Protein AF-A0A9X9LZJ2-F1 (afdb_monomer_lite)

Foldseek 3Di:
DVVVVVVLVVCVVVVVLLVSLVVLVVVLVVCVVDNDCVPPVSLVSSLSSLCSNPVPPNHDVVSLVVVLVVLVVQCPDPPNVSSVVSSVSRDHDDDD

Radius of gyration: 13.17 Å; chains: 1; bounding box: 31×24×36 Å

InterPro domains:
  IPR029705 VPS35 endosomal protein sorting factor-like [PTHR13673] (1-95)

pLDDT: mean 87.96, std 8.9, range [40.0, 95.0]

Organism: Gulo gulo (NCBI:txid48420)

Sequence (96 aa):
MAQILEHLKTLAKDEALKRQSSLGLSFFNSILAHGDLRNNRLNQLSVNLWHLAQRHGCADTRTMVKTLEYIKKRSKQPDMGHLTELALRLPLQTRT

Structure (mmCIF, N/CA/C/O backbone):
data_AF-A0A9X9LZJ2-F1
#
_entry.id   AF-A0A9X9LZJ2-F1
#
loop_
_atom_site.group_PDB
_atom_site.id
_atom_site.type_symbol
_atom_site.label_atom_id
_atom_site.label_alt_id
_atom_site.label_comp_id
_atom_site.label_asym_id
_atom_site.label_entity_id
_atom_site.label_seq_id
_atom_site.pdbx_PDB_ins_code
_atom_site.Cartn_x
_atom_site.Cartn_y
_atom_site.Cartn_z
_atom_site.occupancy
_atom_site.B_iso_or_equiv
_atom_site.auth_seq_id
_atom_site.auth_comp_id
_atom_site.auth_asym_id
_atom_site.auth_atom_id
_atom_site.pdbx_PDB_model_num
ATOM 1 N N . MET A 1 1 ? -10.257 1.761 -13.858 1.00 56.38 1 MET A N 1
ATOM 2 C CA . MET A 1 1 ? -9.325 1.517 -12.729 1.00 56.38 1 MET A CA 1
ATOM 3 C C . MET A 1 1 ? -8.204 0.524 -13.069 1.00 56.38 1 MET A C 1
ATOM 5 O O . MET A 1 1 ? -7.120 0.697 -12.534 1.00 56.38 1 MET A O 1
ATOM 9 N N . ALA A 1 2 ? -8.401 -0.467 -13.958 1.00 63.03 2 ALA A N 1
ATOM 10 C CA . ALA A 1 2 ? -7.330 -1.388 -14.387 1.00 63.03 2 ALA A CA 1
ATOM 11 C C . ALA A 1 2 ? -6.159 -0.698 -15.126 1.00 63.03 2 ALA A C 1
ATOM 13 O O . ALA A 1 2 ? -5.013 -1.093 -14.946 1.00 63.03 2 ALA A O 1
ATOM 14 N N . GLN A 1 3 ? -6.435 0.393 -15.850 1.00 81.38 3 GLN A N 1
ATOM 15 C CA . GLN A 1 3 ? -5.445 1.105 -16.669 1.00 81.38 3 GLN A CA 1
ATOM 16 C C . GLN A 1 3 ? -4.234 1.633 -15.879 1.00 81.38 3 GLN A C 1
ATOM 18 O O . GLN A 1 3 ? -3.112 1.508 -16.349 1.00 81.38 3 GLN A O 1
ATOM 23 N N . ILE A 1 4 ? -4.413 2.157 -14.655 1.00 85.81 4 ILE A N 1
ATOM 24 C CA . ILE A 1 4 ? -3.278 2.630 -13.832 1.00 85.81 4 ILE A CA 1
ATOM 25 C C . ILE A 1 4 ? -2.322 1.478 -13.511 1.00 85.81 4 ILE A C 1
ATOM 27 O O . ILE A 1 4 ? -1.110 1.624 -13.641 1.00 85.81 4 ILE A O 1
ATOM 31 N N . LEU A 1 5 ? -2.854 0.316 -13.120 1.00 85.81 5 LEU A N 1
ATOM 32 C CA . LEU A 1 5 ? -2.022 -0.853 -12.836 1.00 85.81 5 LEU A CA 1
ATOM 33 C C . LEU A 1 5 ? -1.340 -1.371 -14.101 1.00 85.81 5 LEU A C 1
ATOM 35 O O . LEU A 1 5 ? -0.192 -1.798 -14.026 1.00 85.81 5 LEU A O 1
ATOM 39 N N . GLU A 1 6 ? -2.020 -1.340 -15.247 1.00 87.81 6 GLU A N 1
ATOM 40 C CA . GLU A 1 6 ? -1.424 -1.730 -16.526 1.00 87.81 6 GLU A CA 1
ATOM 41 C C . GLU A 1 6 ? -0.281 -0.797 -16.934 1.00 87.81 6 GLU A C 1
ATOM 43 O O . GLU A 1 6 ? 0.814 -1.287 -17.202 1.00 87.81 6 GLU A O 1
ATOM 48 N N . HIS A 1 7 ? -0.465 0.524 -16.866 1.00 88.12 7 HIS A N 1
ATOM 49 C CA . HIS A 1 7 ? 0.596 1.496 -17.155 1.00 88.12 7 HIS A CA 1
ATOM 50 C C . HIS A 1 7 ? 1.774 1.395 -16.184 1.00 88.12 7 HIS A C 1
ATOM 52 O O . HIS A 1 7 ? 2.931 1.479 -16.583 1.00 88.12 7 HIS A O 1
ATOM 58 N N . LEU A 1 8 ? 1.520 1.168 -14.894 1.00 86.50 8 LEU A N 1
ATOM 59 C CA . LEU A 1 8 ? 2.620 0.947 -13.958 1.00 86.50 8 LEU A CA 1
ATOM 60 C C . LEU A 1 8 ? 3.364 -0.354 -14.284 1.00 86.50 8 LEU A C 1
ATOM 62 O O . LEU A 1 8 ? 4.587 -0.398 -14.179 1.00 86.50 8 LEU A O 1
ATOM 66 N N . LYS A 1 9 ? 2.668 -1.412 -14.717 1.00 85.50 9 LYS A N 1
ATOM 67 C CA . LYS A 1 9 ? 3.301 -2.674 -15.133 1.00 85.50 9 LYS A CA 1
ATOM 68 C C . LYS A 1 9 ? 4.139 -2.531 -16.405 1.00 85.50 9 LYS A C 1
ATOM 70 O O . LYS A 1 9 ? 5.133 -3.246 -16.506 1.00 85.50 9 LYS A O 1
ATOM 75 N N . THR A 1 10 ? 3.798 -1.641 -17.342 1.00 86.25 10 THR A N 1
ATOM 76 C CA . THR A 1 10 ? 4.654 -1.399 -18.520 1.00 86.25 10 THR A CA 1
ATOM 77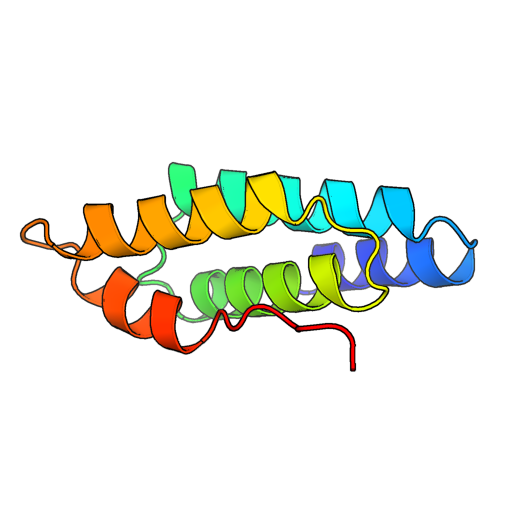 C C . THR A 1 10 ? 5.995 -0.795 -18.117 1.00 86.25 10 THR A C 1
ATOM 79 O O . THR A 1 10 ? 7.013 -1.262 -18.605 1.00 86.25 10 THR A O 1
ATOM 82 N N . LEU A 1 11 ? 6.030 0.100 -17.120 1.00 81.25 11 LEU A N 1
ATOM 83 C CA . LEU A 1 11 ? 7.288 0.670 -16.610 1.00 81.25 11 LEU A CA 1
ATOM 84 C C . LEU A 1 11 ? 8.266 -0.379 -16.055 1.00 81.25 11 LEU A C 1
ATOM 86 O O . LEU A 1 11 ? 9.469 -0.147 -16.060 1.00 81.25 11 LEU A O 1
ATOM 90 N N . ALA A 1 12 ? 7.782 -1.531 -15.575 1.00 78.44 12 ALA A N 1
ATOM 91 C CA . ALA A 1 12 ? 8.680 -2.615 -15.168 1.00 78.44 12 ALA A CA 1
ATOM 92 C C . ALA A 1 12 ? 9.330 -3.338 -16.351 1.00 78.44 12 ALA A C 1
ATOM 94 O O . ALA A 1 12 ? 10.393 -3.926 -16.175 1.00 78.44 12 ALA A O 1
ATOM 95 N N . LYS A 1 13 ? 8.705 -3.307 -17.533 1.00 80.06 13 LYS A N 1
ATOM 96 C CA . LYS A 1 13 ? 9.276 -3.880 -18.758 1.00 80.06 13 LYS A CA 1
ATOM 97 C C . LYS A 1 13 ? 10.413 -3.013 -19.299 1.00 80.06 13 LYS A C 1
ATOM 99 O O . LYS A 1 13 ? 11.369 -3.557 -19.827 1.00 80.06 13 LYS A O 1
ATOM 104 N N . ASP A 1 14 ? 10.336 -1.702 -19.079 1.00 79.06 14 ASP A N 1
ATOM 105 C CA . ASP A 1 14 ? 11.359 -0.724 -19.473 1.00 79.06 14 ASP A CA 1
ATOM 106 C C . ASP A 1 14 ? 12.464 -0.545 -18.408 1.00 79.06 14 ASP A C 1
ATOM 108 O O . ASP A 1 14 ? 13.070 0.518 -18.312 1.00 79.06 14 ASP A O 1
ATOM 112 N N . GLU A 1 15 ? 12.661 -1.535 -17.525 1.00 79.75 15 GLU A N 1
ATOM 113 C CA . GLU A 1 15 ? 13.628 -1.516 -16.407 1.00 79.75 15 GLU A CA 1
ATOM 114 C C . GLU A 1 15 ? 13.461 -0.351 -15.403 1.00 79.75 15 GLU A C 1
ATOM 116 O O . GLU A 1 15 ? 14.238 -0.194 -14.456 1.00 79.75 15 GLU A O 1
ATOM 121 N N . ALA A 1 16 ? 12.384 0.432 -15.506 1.00 86.00 16 ALA A N 1
ATOM 122 C CA . ALA A 1 16 ? 12.096 1.578 -14.647 1.00 86.00 16 ALA A CA 1
ATOM 123 C C . ALA A 1 16 ? 11.458 1.164 -13.302 1.00 86.00 16 ALA A C 1
ATOM 125 O O . ALA A 1 16 ? 10.522 1.806 -12.810 1.00 86.00 16 ALA A O 1
ATOM 126 N N . LEU A 1 17 ? 11.986 0.109 -12.668 1.00 87.69 17 LEU A N 1
ATOM 127 C CA . LEU A 1 17 ? 11.445 -0.505 -11.445 1.00 87.69 17 LEU A CA 1
ATOM 128 C C . LEU A 1 17 ? 11.362 0.485 -10.276 1.00 87.69 17 LEU A C 1
ATOM 130 O O . LEU A 1 17 ? 10.339 0.563 -9.600 1.00 87.69 17 LEU A O 1
ATOM 134 N N . LYS A 1 18 ? 12.387 1.327 -10.084 1.00 87.19 18 LYS A N 1
ATOM 135 C CA . LYS A 1 18 ? 12.368 2.389 -9.059 1.00 87.19 18 LYS A CA 1
ATOM 136 C C . LYS A 1 18 ? 11.236 3.392 -9.280 1.00 87.19 18 LYS A C 1
ATOM 138 O O . LYS A 1 18 ? 10.563 3.789 -8.328 1.00 87.19 18 LYS A O 1
ATOM 143 N N . ARG A 1 19 ? 11.003 3.784 -10.535 1.00 89.31 19 ARG A N 1
ATOM 144 C CA . ARG A 1 19 ? 9.944 4.732 -10.898 1.00 89.31 19 ARG A CA 1
ATOM 145 C C . ARG A 1 19 ? 8.566 4.103 -10.720 1.00 89.31 19 ARG A C 1
ATOM 147 O O . ARG A 1 19 ? 7.694 4.747 -10.146 1.00 89.31 19 ARG A O 1
ATOM 154 N N . GLN A 1 20 ? 8.389 2.849 -11.142 1.00 92.69 20 GLN A N 1
ATOM 155 C CA . GLN A 1 20 ? 7.168 2.086 -10.880 1.00 92.69 20 GLN A CA 1
ATOM 156 C C . GLN A 1 20 ? 6.873 2.038 -9.378 1.00 92.69 20 GLN A C 1
ATOM 158 O O . GLN A 1 20 ? 5.756 2.359 -8.972 1.00 92.69 20 GLN A O 1
ATOM 163 N N . SER A 1 21 ? 7.865 1.679 -8.559 1.00 91.12 21 SER A N 1
ATOM 164 C CA . SER A 1 21 ? 7.701 1.587 -7.110 1.00 91.12 21 SER A CA 1
ATOM 165 C C . SER A 1 21 ? 7.311 2.922 -6.480 1.00 91.12 21 SER A C 1
ATOM 167 O O . SER A 1 21 ? 6.361 2.984 -5.699 1.00 91.12 21 SER A O 1
ATOM 169 N N . SER A 1 22 ? 8.001 4.000 -6.859 1.00 90.75 22 SER A N 1
ATOM 170 C CA . SER A 1 22 ? 7.726 5.353 -6.368 1.00 90.75 22 SER A CA 1
ATOM 171 C C . SER A 1 22 ? 6.326 5.842 -6.757 1.00 90.75 22 SER A C 1
ATOM 173 O O . SER A 1 22 ? 5.594 6.355 -5.907 1.00 90.75 22 SER A O 1
ATOM 175 N N . LEU A 1 23 ? 5.912 5.627 -8.010 1.00 92.94 23 LEU A N 1
ATOM 176 C CA . LEU A 1 23 ? 4.580 6.006 -8.482 1.00 92.94 23 LEU A CA 1
ATOM 177 C C . LEU A 1 23 ? 3.489 5.152 -7.833 1.00 92.94 23 LEU A C 1
ATOM 179 O O . LEU A 1 23 ? 2.486 5.699 -7.384 1.00 92.94 23 LEU A O 1
ATOM 183 N N . GLY A 1 24 ? 3.693 3.836 -7.725 1.00 93.31 24 GLY A N 1
ATOM 184 C CA . GLY A 1 24 ? 2.763 2.929 -7.051 1.00 93.31 24 GLY A CA 1
ATOM 185 C C . GLY A 1 24 ? 2.498 3.352 -5.607 1.00 93.31 24 GLY A C 1
ATOM 186 O O . GLY A 1 24 ? 1.342 3.452 -5.195 1.00 93.31 24 GLY A O 1
ATOM 187 N N . LEU A 1 25 ? 3.557 3.696 -4.868 1.00 93.25 25 LEU A N 1
ATOM 188 C CA . LEU A 1 25 ? 3.442 4.187 -3.494 1.00 93.25 25 LEU A CA 1
ATOM 189 C C . LEU A 1 25 ? 2.805 5.584 -3.418 1.00 93.25 25 LEU A C 1
ATOM 191 O O . LEU A 1 25 ? 1.988 5.838 -2.535 1.00 93.25 25 LEU A O 1
ATOM 195 N N . SER A 1 26 ? 3.128 6.478 -4.354 1.00 92.81 26 SER A N 1
ATOM 196 C CA . SER A 1 26 ? 2.518 7.813 -4.425 1.00 92.81 26 SER A CA 1
ATOM 197 C C . SER A 1 26 ? 1.011 7.731 -4.669 1.00 92.81 26 SER A C 1
ATOM 199 O O . SER A 1 26 ? 0.240 8.328 -3.922 1.00 92.81 26 SER A O 1
ATOM 201 N N . PHE A 1 27 ? 0.572 6.921 -5.640 1.00 94.19 27 PHE A N 1
ATOM 202 C CA . PHE A 1 27 ? -0.851 6.694 -5.900 1.00 94.19 27 PHE A CA 1
ATOM 203 C C . PHE A 1 27 ? -1.557 6.052 -4.709 1.00 94.19 27 PHE A C 1
ATOM 205 O O . PHE A 1 27 ? -2.655 6.477 -4.353 1.00 94.19 27 PHE A O 1
ATOM 212 N N . PHE A 1 28 ? -0.923 5.068 -4.067 1.00 95.00 28 PHE A N 1
ATOM 213 C CA . PHE A 1 28 ? -1.447 4.480 -2.839 1.00 95.00 28 PHE A CA 1
ATOM 214 C C . PHE A 1 28 ? -1.691 5.550 -1.766 1.00 95.00 28 PHE A C 1
ATOM 216 O O . PHE A 1 28 ? -2.788 5.626 -1.215 1.00 95.00 28 PHE A O 1
ATOM 223 N N . ASN A 1 29 ? -0.702 6.410 -1.505 1.00 94.31 29 ASN A N 1
ATOM 224 C CA . ASN A 1 29 ? -0.812 7.470 -0.503 1.00 94.31 29 ASN A CA 1
ATOM 225 C C . ASN A 1 29 ? -1.910 8.486 -0.859 1.00 94.31 29 ASN A C 1
ATOM 227 O O . ASN A 1 29 ? -2.658 8.900 0.024 1.00 94.31 29 ASN A O 1
ATOM 231 N N . SER A 1 30 ? -2.065 8.846 -2.137 1.00 94.31 30 SER A N 1
ATOM 232 C CA . SER A 1 30 ? -3.157 9.722 -2.584 1.00 94.31 30 SER A CA 1
ATOM 233 C C . SER A 1 30 ? -4.536 9.095 -2.360 1.00 94.31 30 SER A C 1
ATOM 235 O O . SER A 1 30 ? -5.444 9.775 -1.879 1.00 94.31 30 SER A O 1
ATOM 237 N N . ILE A 1 31 ? -4.699 7.798 -2.651 1.00 93.75 31 ILE A N 1
ATOM 238 C CA . ILE A 1 31 ? -5.955 7.081 -2.384 1.00 93.75 31 ILE A CA 1
ATOM 239 C C . ILE A 1 31 ? -6.199 6.965 -0.876 1.00 93.75 31 ILE A C 1
ATOM 241 O O . ILE A 1 31 ? -7.325 7.139 -0.428 1.00 93.75 31 ILE A O 1
ATOM 245 N N . LEU A 1 32 ? -5.166 6.720 -0.073 1.00 93.19 32 LEU A N 1
ATOM 246 C CA . LEU A 1 32 ? -5.294 6.662 1.383 1.00 93.19 32 LEU A CA 1
ATOM 247 C C . LEU A 1 32 ? -5.688 8.016 2.000 1.00 93.19 32 LEU A C 1
ATOM 249 O O . LEU A 1 32 ? -6.399 8.063 3.008 1.00 93.19 32 LEU A O 1
ATOM 253 N N . ALA A 1 33 ? -5.209 9.118 1.425 1.00 91.62 33 ALA A N 1
ATOM 254 C CA . ALA A 1 33 ? -5.501 10.462 1.907 1.00 91.62 33 ALA A CA 1
ATOM 255 C C . ALA A 1 33 ? -6.912 10.934 1.523 1.00 91.62 33 ALA A C 1
ATOM 257 O O . ALA A 1 33 ? -7.591 11.534 2.359 1.00 91.62 33 ALA A O 1
ATOM 258 N N . HIS A 1 34 ? -7.350 10.656 0.290 1.00 91.19 34 HIS A N 1
ATOM 259 C CA . HIS A 1 34 ? -8.541 11.284 -0.299 1.00 91.19 34 HIS A CA 1
ATOM 260 C C . HIS A 1 34 ? -9.603 10.305 -0.815 1.00 91.19 34 HIS A C 1
ATOM 262 O O . HIS A 1 34 ? -10.720 10.717 -1.119 1.00 91.19 34 HIS A O 1
ATOM 268 N N . GLY A 1 35 ? -9.268 9.027 -0.965 1.00 89.75 35 GLY A N 1
ATOM 269 C CA . GLY A 1 35 ? -10.155 8.015 -1.523 1.00 89.75 35 GLY A CA 1
ATOM 270 C C . GLY A 1 35 ? -11.097 7.404 -0.488 1.00 89.75 35 GLY A C 1
ATOM 271 O O . GLY A 1 35 ? -10.731 7.199 0.668 1.00 89.75 35 GLY A O 1
ATOM 272 N N . ASP A 1 36 ? -12.304 7.039 -0.924 1.00 90.06 36 ASP A N 1
ATOM 273 C CA . ASP A 1 36 ? -13.226 6.253 -0.102 1.00 90.06 36 ASP A CA 1
ATOM 274 C C . ASP A 1 36 ? -12.868 4.762 -0.154 1.00 90.06 36 ASP A C 1
ATOM 276 O O . ASP A 1 36 ? -13.264 4.018 -1.057 1.00 90.06 36 ASP A O 1
ATOM 280 N N . LEU A 1 37 ? -12.092 4.318 0.833 1.00 91.81 37 LEU A N 1
ATOM 281 C CA . LEU A 1 37 ? -11.618 2.937 0.950 1.00 91.81 37 LEU A CA 1
ATOM 282 C C . LEU A 1 37 ? -12.712 1.938 1.359 1.00 91.81 37 LEU A C 1
ATOM 284 O O . LEU A 1 37 ? -12.434 0.736 1.390 1.00 91.81 37 LEU A O 1
ATOM 288 N N . ARG A 1 38 ? -13.943 2.403 1.619 1.00 89.56 38 ARG A N 1
ATOM 289 C CA . ARG A 1 38 ? -15.136 1.544 1.727 1.00 89.56 38 ARG A CA 1
ATOM 290 C C . ARG A 1 38 ? -15.589 1.027 0.363 1.00 89.56 38 ARG A C 1
ATOM 292 O O . ARG A 1 38 ? -16.261 0.004 0.273 1.00 89.56 38 ARG A O 1
ATOM 299 N N . ASN A 1 39 ? -15.186 1.692 -0.720 1.00 91.94 39 ASN A N 1
ATOM 300 C CA . ASN A 1 39 ? -15.410 1.185 -2.061 1.00 91.94 39 ASN A CA 1
ATOM 301 C C . ASN A 1 39 ? -14.489 -0.014 -2.336 1.00 91.94 39 ASN A C 1
ATOM 303 O O . ASN A 1 39 ? -13.276 0.143 -2.476 1.00 91.94 39 ASN A O 1
ATOM 307 N N . ASN A 1 40 ? -15.073 -1.201 -2.506 1.00 90.19 40 ASN A N 1
ATOM 308 C CA . ASN A 1 40 ? -14.333 -2.445 -2.749 1.00 90.19 40 ASN A CA 1
ATOM 309 C C . ASN A 1 40 ? -13.342 -2.363 -3.921 1.00 90.19 40 ASN A C 1
ATOM 311 O O . ASN A 1 40 ? -12.247 -2.921 -3.847 1.00 90.19 40 ASN A O 1
ATOM 315 N N . ARG A 1 41 ? -13.684 -1.644 -5.000 1.00 91.00 41 ARG A N 1
ATOM 316 C CA . ARG A 1 41 ? -12.794 -1.503 -6.165 1.00 91.00 41 ARG A CA 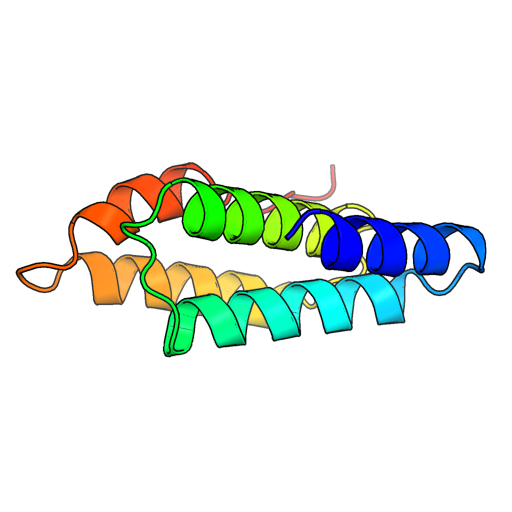1
ATOM 317 C C . ARG A 1 41 ? -11.589 -0.626 -5.839 1.00 91.00 41 ARG A C 1
ATOM 319 O O . ARG A 1 41 ? -10.477 -0.951 -6.251 1.00 91.00 41 ARG A O 1
ATOM 326 N N . LEU A 1 42 ? -11.805 0.469 -5.111 1.00 91.75 42 LEU A N 1
ATOM 327 C CA . LEU A 1 42 ? -10.732 1.379 -4.710 1.00 91.75 42 LEU A CA 1
ATOM 328 C C . LEU A 1 42 ? -9.837 0.740 -3.644 1.00 91.75 42 LEU A C 1
ATOM 3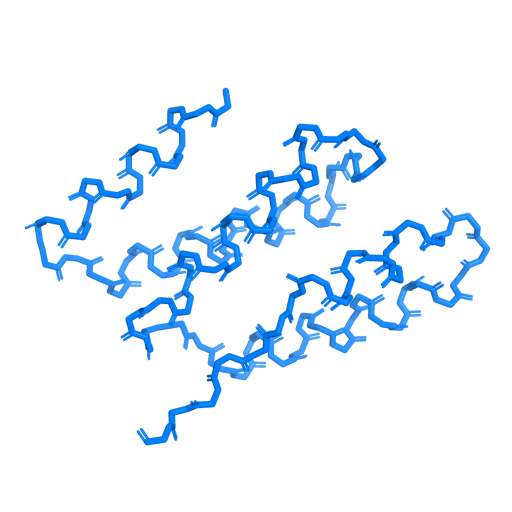30 O O . LEU A 1 42 ? -8.617 0.822 -3.740 1.00 91.75 42 LEU A O 1
ATOM 334 N N . ASN A 1 43 ? -10.435 0.019 -2.698 1.00 93.81 43 ASN A N 1
ATOM 335 C CA . ASN A 1 43 ? -9.726 -0.778 -1.705 1.00 93.81 43 ASN A CA 1
ATOM 336 C C . ASN A 1 43 ? -8.809 -1.820 -2.370 1.00 93.81 43 ASN A C 1
ATOM 338 O O . ASN A 1 43 ? -7.613 -1.877 -2.082 1.00 93.81 43 ASN A O 1
ATOM 342 N N . GLN A 1 44 ? -9.338 -2.581 -3.336 1.00 93.44 44 GLN A N 1
ATOM 343 C CA . GLN A 1 44 ? -8.549 -3.553 -4.093 1.00 93.44 44 GLN A CA 1
ATOM 344 C C . GLN A 1 44 ? -7.421 -2.893 -4.896 1.00 93.44 44 GLN A C 1
ATOM 346 O O . GLN A 1 44 ? -6.318 -3.436 -4.966 1.00 93.44 44 GLN A O 1
ATOM 351 N N . LEU A 1 45 ? -7.674 -1.725 -5.496 1.00 93.81 45 LEU A N 1
ATOM 352 C CA . LEU A 1 45 ? -6.642 -0.967 -6.198 1.00 93.81 45 LEU A CA 1
ATOM 353 C C . LEU A 1 45 ? -5.517 -0.545 -5.244 1.00 93.81 45 LEU A C 1
ATOM 355 O O . LEU A 1 45 ? -4.353 -0.748 -5.581 1.00 93.81 45 LEU A O 1
ATOM 359 N N . SER A 1 46 ? -5.843 -0.032 -4.056 1.00 94.19 46 SER A N 1
ATOM 360 C CA . SER A 1 46 ? -4.855 0.324 -3.030 1.00 94.19 46 SER A CA 1
ATOM 361 C C . SER A 1 46 ? -3.986 -0.870 -2.644 1.00 94.19 46 SER A C 1
ATOM 363 O O . SER A 1 46 ? -2.762 -0.772 -2.663 1.00 94.19 46 SER A O 1
ATOM 365 N N . VAL A 1 47 ? -4.590 -2.029 -2.379 1.00 95.00 47 VAL A N 1
ATOM 366 C CA . VAL A 1 47 ? -3.838 -3.254 -2.062 1.00 95.00 47 VAL A CA 1
ATOM 367 C C . VAL A 1 47 ? -2.915 -3.649 -3.221 1.00 95.00 47 VAL A C 1
ATOM 369 O O . VAL A 1 47 ? -1.727 -3.900 -3.019 1.00 95.00 47 VAL A O 1
ATOM 372 N N . ASN A 1 48 ? -3.409 -3.619 -4.460 1.00 94.56 48 ASN A N 1
ATOM 373 C CA . ASN A 1 48 ? -2.597 -3.935 -5.636 1.00 94.56 48 ASN A CA 1
ATOM 374 C C . ASN A 1 48 ? -1.427 -2.953 -5.831 1.00 94.56 48 ASN A C 1
ATOM 376 O O . ASN A 1 48 ? -0.330 -3.384 -6.182 1.00 94.56 48 ASN A O 1
ATOM 380 N N . LEU A 1 49 ? -1.642 -1.652 -5.603 1.00 94.44 49 LEU A N 1
ATOM 381 C CA . LEU A 1 49 ? -0.602 -0.620 -5.684 1.00 94.44 49 LEU A CA 1
ATOM 382 C C . LEU A 1 49 ? 0.461 -0.804 -4.602 1.00 94.44 49 LEU A C 1
ATOM 384 O O . LEU A 1 49 ? 1.649 -0.681 -4.891 1.00 94.44 49 LEU A O 1
ATOM 388 N N . TRP A 1 50 ? 0.043 -1.157 -3.386 1.00 94.94 50 TRP A N 1
ATOM 389 C CA . TRP A 1 50 ? 0.949 -1.472 -2.288 1.00 94.94 50 TRP A CA 1
ATOM 390 C C . TRP A 1 50 ? 1.859 -2.654 -2.620 1.00 94.94 50 TRP A C 1
ATOM 392 O O . TRP A 1 50 ? 3.076 -2.550 -2.483 1.00 94.94 50 TRP A O 1
ATOM 402 N N . HIS A 1 51 ? 1.294 -3.761 -3.112 1.00 93.19 51 HIS A N 1
ATOM 403 C CA . HIS A 1 51 ? 2.080 -4.918 -3.552 1.00 93.19 51 HIS A CA 1
ATOM 404 C C . HIS A 1 51 ? 2.990 -4.582 -4.732 1.00 93.19 51 HIS A C 1
ATOM 406 O O . HIS A 1 51 ? 4.149 -4.988 -4.744 1.00 93.19 51 HIS A O 1
ATOM 412 N N . LEU A 1 52 ? 2.493 -3.817 -5.707 1.00 91.38 52 LEU A N 1
ATOM 413 C CA . LEU A 1 52 ? 3.287 -3.396 -6.857 1.00 91.38 52 LEU A CA 1
ATOM 414 C C . LEU A 1 52 ? 4.488 -2.549 -6.428 1.00 91.38 52 LEU A C 1
ATOM 416 O O . LEU A 1 52 ? 5.583 -2.753 -6.943 1.00 91.38 52 LEU A O 1
ATOM 420 N N . ALA A 1 53 ? 4.299 -1.649 -5.459 1.00 91.38 53 ALA A N 1
ATOM 421 C CA . ALA A 1 53 ? 5.357 -0.776 -4.976 1.00 91.38 53 ALA A CA 1
ATOM 422 C C . ALA A 1 53 ? 6.545 -1.568 -4.411 1.00 91.38 53 ALA A C 1
ATOM 424 O O . ALA A 1 53 ? 7.695 -1.285 -4.744 1.00 91.38 53 ALA A O 1
ATOM 425 N N . GLN A 1 54 ? 6.283 -2.596 -3.607 1.00 90.25 54 GLN A N 1
ATOM 426 C CA . GLN A 1 54 ? 7.330 -3.388 -2.951 1.00 90.25 54 GLN A CA 1
ATOM 427 C C . GLN A 1 54 ? 7.812 -4.611 -3.740 1.00 90.25 54 GLN A C 1
ATOM 429 O O . GLN A 1 54 ? 8.836 -5.185 -3.374 1.00 90.25 54 GLN A O 1
ATOM 434 N N . ARG A 1 55 ? 7.146 -4.973 -4.846 1.00 86.81 55 ARG A N 1
ATOM 435 C CA . ARG A 1 55 ? 7.403 -6.203 -5.621 1.00 86.81 55 ARG A CA 1
ATOM 436 C C . ARG A 1 55 ? 8.877 -6.451 -5.951 1.00 86.81 55 ARG A C 1
ATOM 438 O O . ARG A 1 55 ? 9.324 -7.591 -5.933 1.00 86.81 55 ARG A O 1
ATOM 445 N N . HIS A 1 56 ? 9.609 -5.390 -6.282 1.00 84.38 56 HIS A N 1
ATOM 446 C CA . HIS A 1 56 ? 11.013 -5.452 -6.703 1.00 84.38 56 HIS A CA 1
ATOM 447 C C . HIS A 1 56 ? 11.983 -4.913 -5.640 1.00 84.38 56 HIS A C 1
ATOM 449 O O . HIS A 1 56 ? 13.129 -4.599 -5.954 1.00 84.38 56 HIS A O 1
ATOM 455 N N . GLY A 1 57 ? 11.525 -4.719 -4.396 1.00 82.50 57 GLY A N 1
ATOM 456 C CA . GLY A 1 57 ? 12.343 -4.160 -3.313 1.00 82.50 57 GLY A CA 1
ATOM 457 C C . GLY A 1 57 ? 12.826 -2.724 -3.558 1.00 82.50 57 GLY A C 1
ATOM 458 O O . GLY A 1 57 ? 13.767 -2.278 -2.911 1.00 82.50 57 GLY A O 1
ATOM 459 N N . CYS A 1 58 ? 12.213 -2.011 -4.509 1.00 85.81 58 CYS A N 1
ATOM 460 C CA . CYS A 1 58 ? 12.599 -0.655 -4.901 1.00 85.81 58 CYS A CA 1
ATOM 461 C C . CYS A 1 58 ? 11.792 0.443 -4.188 1.00 85.81 58 CYS A C 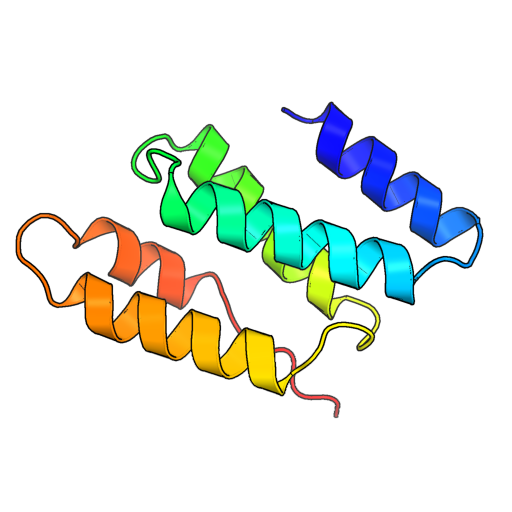1
ATOM 463 O O . CYS A 1 58 ? 12.104 1.622 -4.348 1.00 85.81 58 CYS A O 1
ATOM 465 N N . ALA A 1 59 ? 10.747 0.086 -3.434 1.00 84.88 59 ALA A N 1
ATOM 466 C CA . ALA A 1 59 ? 10.016 1.043 -2.611 1.00 84.88 59 ALA A CA 1
ATOM 467 C C . ALA A 1 59 ? 10.829 1.458 -1.379 1.00 84.88 59 ALA A C 1
ATOM 469 O O . ALA A 1 59 ? 11.563 0.661 -0.799 1.00 84.88 59 ALA A O 1
ATOM 470 N N . ASP A 1 60 ? 10.656 2.712 -0.959 1.00 87.62 60 ASP A N 1
ATOM 471 C CA . ASP A 1 60 ? 11.279 3.235 0.252 1.00 87.62 60 ASP A CA 1
ATOM 472 C C . ASP A 1 60 ? 10.642 2.601 1.498 1.00 87.62 60 ASP A C 1
ATOM 474 O O . ASP A 1 60 ? 9.539 2.969 1.916 1.00 87.62 60 ASP A O 1
ATOM 478 N N . THR A 1 61 ? 11.348 1.644 2.104 1.00 87.44 61 THR A N 1
ATOM 479 C CA . THR A 1 61 ? 10.874 0.895 3.277 1.00 87.44 61 THR A CA 1
ATOM 480 C C . THR A 1 61 ? 10.487 1.818 4.428 1.00 87.44 61 THR A C 1
ATOM 482 O O . THR A 1 61 ? 9.493 1.568 5.106 1.00 87.44 61 THR A O 1
ATOM 485 N N . ARG A 1 62 ? 11.226 2.916 4.638 1.00 89.44 62 ARG A N 1
ATOM 486 C CA . ARG A 1 62 ? 10.924 3.893 5.695 1.00 89.44 62 ARG A CA 1
ATOM 487 C C . ARG A 1 62 ? 9.541 4.515 5.491 1.00 89.44 62 ARG A C 1
ATOM 489 O O . ARG A 1 62 ? 8.770 4.608 6.444 1.00 89.44 62 ARG A O 1
ATOM 496 N N . THR A 1 63 ? 9.227 4.929 4.269 1.00 89.19 63 THR A N 1
ATOM 497 C CA . THR A 1 63 ? 7.924 5.494 3.907 1.00 89.19 63 THR A CA 1
ATOM 498 C C . THR A 1 63 ? 6.834 4.444 4.055 1.00 89.19 63 THR A C 1
ATOM 500 O O . THR A 1 63 ? 5.814 4.732 4.671 1.00 89.19 63 THR A O 1
ATOM 503 N N . MET A 1 64 ? 7.060 3.211 3.596 1.00 91.19 64 MET A N 1
ATOM 504 C CA . MET A 1 64 ? 6.078 2.132 3.751 1.00 91.19 64 MET A CA 1
ATOM 505 C C . MET A 1 64 ? 5.765 1.838 5.228 1.00 91.19 64 MET A C 1
ATOM 507 O O . MET A 1 64 ? 4.597 1.784 5.612 1.00 91.19 64 MET A O 1
ATOM 511 N N . VAL A 1 65 ? 6.783 1.718 6.084 1.00 92.56 65 VAL A N 1
ATOM 512 C CA . VAL A 1 65 ? 6.587 1.517 7.531 1.00 92.56 65 VAL A CA 1
ATOM 513 C C . VAL A 1 65 ? 5.750 2.652 8.123 1.00 92.56 65 VAL A C 1
ATOM 515 O O . VAL A 1 65 ? 4.722 2.386 8.745 1.00 92.56 65 VAL A O 1
ATOM 518 N N . LYS A 1 66 ? 6.120 3.912 7.853 1.00 93.56 66 LYS A N 1
ATOM 519 C CA . LYS A 1 66 ? 5.374 5.085 8.340 1.00 93.56 66 LYS A CA 1
ATOM 520 C C . LYS A 1 66 ? 3.928 5.105 7.850 1.00 93.56 66 LYS A C 1
ATOM 522 O O . LYS A 1 66 ? 3.026 5.446 8.613 1.00 93.56 66 LYS A O 1
ATOM 527 N N . THR A 1 67 ? 3.692 4.728 6.596 1.00 93.69 67 THR A N 1
ATOM 528 C CA . THR A 1 67 ? 2.345 4.640 6.032 1.00 93.69 67 THR A CA 1
ATOM 529 C C . THR A 1 67 ? 1.514 3.572 6.749 1.00 93.69 67 THR A C 1
ATOM 531 O O . THR A 1 67 ? 0.368 3.839 7.105 1.00 93.69 67 THR A O 1
ATOM 534 N N . LEU A 1 68 ? 2.074 2.395 7.045 1.00 93.62 68 LEU A N 1
ATOM 535 C CA . LEU A 1 68 ? 1.365 1.370 7.820 1.00 93.62 68 LEU A CA 1
ATOM 536 C C . LEU A 1 68 ? 1.071 1.800 9.253 1.00 93.62 68 LEU A C 1
ATOM 538 O O . LEU A 1 68 ? -0.029 1.559 9.750 1.00 93.62 68 LEU A O 1
ATOM 542 N N . GLU A 1 69 ? 2.029 2.435 9.923 1.00 93.69 69 GLU A N 1
ATOM 543 C CA . GLU A 1 69 ? 1.814 2.986 11.262 1.00 93.69 69 GLU A CA 1
ATOM 544 C C . GLU A 1 69 ? 0.701 4.033 11.256 1.00 93.69 69 GLU A C 1
ATOM 546 O O . GLU A 1 69 ? -0.170 4.020 12.128 1.00 93.69 69 GLU A O 1
ATOM 551 N N . TYR A 1 70 ? 0.680 4.895 10.239 1.00 93.31 70 TYR A N 1
ATOM 552 C CA . TYR A 1 70 ? -0.386 5.866 10.047 1.00 93.31 70 TYR A CA 1
ATOM 553 C C . TYR A 1 70 ? -1.753 5.192 9.869 1.00 93.31 70 TYR A C 1
ATOM 555 O O . TYR A 1 70 ? -2.699 5.577 10.557 1.00 93.31 70 TYR A O 1
ATOM 563 N N . ILE A 1 71 ? -1.863 4.161 9.021 1.00 93.81 71 ILE A N 1
ATOM 564 C CA . ILE A 1 71 ? -3.117 3.409 8.826 1.00 93.81 71 ILE A CA 1
ATOM 565 C C . ILE A 1 71 ? -3.578 2.796 10.150 1.00 93.81 71 ILE A C 1
ATOM 567 O O . ILE A 1 71 ? -4.726 2.995 10.540 1.00 93.81 71 ILE A O 1
ATOM 571 N N . LYS A 1 72 ? -2.679 2.123 10.879 1.00 93.31 72 LYS A N 1
ATOM 572 C CA . LYS A 1 72 ? -2.974 1.518 12.191 1.00 93.31 72 LYS A CA 1
ATOM 573 C C . LYS A 1 72 ? -3.378 2.550 13.242 1.00 93.31 72 LYS A C 1
ATOM 575 O O . LYS A 1 72 ? -4.196 2.266 14.110 1.00 93.31 72 LYS A O 1
ATOM 580 N N . LYS A 1 73 ? -2.789 3.748 13.212 1.00 93.19 73 LYS A N 1
ATOM 581 C CA . LYS A 1 73 ? -3.172 4.844 14.111 1.00 93.19 73 LYS A CA 1
ATOM 582 C C . LYS A 1 73 ? -4.555 5.378 13.748 1.00 93.19 73 LYS A C 1
ATOM 584 O O . LYS A 1 73 ? -5.368 5.599 14.642 1.00 93.19 73 LYS A O 1
ATOM 589 N N . ARG A 1 74 ? -4.825 5.574 12.455 1.00 90.94 74 ARG A N 1
ATOM 590 C CA . ARG A 1 74 ? -6.095 6.111 11.952 1.00 90.94 74 ARG A CA 1
ATOM 591 C C . ARG A 1 74 ? -7.245 5.124 12.129 1.00 90.94 74 ARG A C 1
ATOM 593 O O . ARG A 1 74 ? -8.345 5.554 12.444 1.00 90.94 74 ARG A O 1
ATOM 600 N N . SER A 1 75 ? -6.985 3.822 12.026 1.00 91.88 75 SER A N 1
ATOM 601 C CA . SER A 1 75 ? -7.998 2.776 12.206 1.00 91.88 75 SER A CA 1
ATOM 602 C C . SER A 1 75 ? -8.562 2.687 13.629 1.00 91.88 75 SER A C 1
ATOM 604 O O . SER A 1 75 ? -9.612 2.087 13.827 1.00 91.88 75 SER A O 1
ATOM 606 N N . LYS A 1 76 ? -7.896 3.304 14.618 1.00 90.75 76 LYS A N 1
ATOM 607 C CA . LYS A 1 76 ? -8.395 3.427 15.999 1.00 90.75 76 LYS A CA 1
ATOM 608 C C . LYS A 1 76 ? -9.469 4.504 16.168 1.00 90.75 76 LYS A C 1
ATOM 610 O O . LYS A 1 76 ? -10.073 4.575 17.233 1.00 90.75 76 LYS A O 1
ATOM 615 N N . GLN A 1 77 ? -9.666 5.377 15.179 1.00 89.00 77 GLN A N 1
ATOM 616 C CA . GLN A 1 77 ? -10.712 6.394 15.246 1.00 89.00 77 GLN A CA 1
ATOM 617 C C . GLN A 1 77 ? -12.096 5.764 15.020 1.00 89.00 77 GLN A C 1
ATOM 619 O O . GLN A 1 77 ? -12.204 4.802 14.251 1.00 89.00 77 GLN A O 1
ATOM 624 N N . PRO A 1 78 ? -13.157 6.311 15.643 1.00 82.69 78 PRO A N 1
ATOM 625 C CA . PRO A 1 78 ? -14.526 5.949 15.284 1.00 82.69 78 PRO A CA 1
ATOM 626 C C . PRO A 1 78 ? -14.737 6.147 13.771 1.00 82.69 78 PRO A C 1
ATOM 628 O O . PRO A 1 78 ? -14.098 7.004 13.161 1.00 82.69 78 PRO A O 1
ATOM 631 N N . ASP A 1 79 ? -15.552 5.290 13.152 1.00 84.50 79 ASP A N 1
ATOM 632 C CA . ASP A 1 79 ? -15.826 5.238 11.700 1.00 84.50 79 ASP A CA 1
ATOM 633 C C . ASP A 1 79 ? -14.671 4.784 10.778 1.00 84.50 79 ASP A C 1
ATOM 635 O O . ASP A 1 79 ? -14.868 4.584 9.574 1.00 84.50 79 ASP A O 1
ATOM 639 N N . MET A 1 80 ? -13.477 4.509 11.313 1.00 87.88 80 MET A N 1
ATOM 640 C CA . MET A 1 80 ? -12.305 4.096 10.520 1.00 87.88 80 MET A CA 1
ATOM 641 C C . MET A 1 80 ? -12.029 2.581 10.541 1.00 87.88 80 MET A C 1
ATOM 643 O O . MET A 1 80 ? -10.939 2.144 10.171 1.00 87.88 80 MET A O 1
ATOM 647 N N . GLY A 1 81 ? -13.012 1.756 10.923 1.00 85.88 81 GLY A N 1
ATOM 648 C CA . GLY A 1 81 ? -12.852 0.297 11.061 1.00 85.88 81 GLY A CA 1
ATOM 649 C C . GLY A 1 81 ? -12.371 -0.414 9.787 1.00 85.88 81 GLY A C 1
ATOM 650 O O . GLY A 1 81 ? -11.531 -1.308 9.858 1.00 85.88 81 GLY A O 1
ATOM 651 N N . HIS A 1 82 ? -12.795 0.065 8.615 1.00 88.50 82 HIS A N 1
ATOM 652 C CA . HIS A 1 82 ? -12.367 -0.435 7.302 1.00 88.50 82 HIS A CA 1
ATOM 653 C C . HIS A 1 82 ? -10.840 -0.343 7.074 1.00 88.50 82 HIS A C 1
ATOM 655 O O . HIS A 1 82 ? -10.274 -1.097 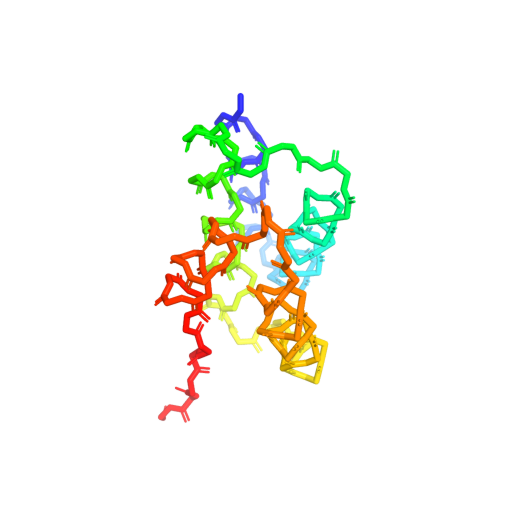6.280 1.00 88.50 82 HIS A O 1
ATOM 661 N N . LEU A 1 83 ? -10.141 0.558 7.779 1.00 91.50 83 LEU A N 1
ATOM 662 C CA . LEU A 1 83 ? -8.680 0.661 7.724 1.00 91.50 83 LEU A CA 1
ATOM 663 C C . LEU A 1 83 ? -7.978 -0.464 8.493 1.00 91.50 83 LEU A C 1
ATOM 665 O O . LEU A 1 83 ? -6.847 -0.805 8.152 1.00 91.50 83 LEU A O 1
ATOM 669 N N . THR A 1 84 ? -8.630 -1.056 9.497 1.00 91.19 84 THR A N 1
ATOM 670 C CA . THR A 1 84 ? -8.103 -2.229 10.209 1.00 91.19 84 THR A CA 1
ATOM 671 C C . THR A 1 84 ? -8.020 -3.419 9.260 1.00 91.19 84 THR A C 1
ATOM 673 O O . THR A 1 84 ? -6.970 -4.049 9.151 1.00 91.19 84 THR A O 1
ATOM 676 N N . GLU A 1 85 ? -9.091 -3.675 8.505 1.00 90.81 85 GLU A N 1
ATOM 677 C CA . GLU A 1 85 ? -9.122 -4.729 7.484 1.00 90.81 85 GLU A CA 1
ATOM 678 C C . GLU A 1 85 ? -8.125 -4.454 6.357 1.00 90.81 85 GLU A C 1
ATOM 680 O O . GLU A 1 85 ? -7.427 -5.361 5.901 1.00 90.81 85 GLU A O 1
ATOM 685 N N . LEU A 1 86 ? -8.005 -3.189 5.938 1.00 92.69 86 LEU A N 1
ATOM 686 C CA . LEU A 1 86 ? -7.000 -2.795 4.959 1.00 92.69 86 LEU A CA 1
ATOM 687 C C . LEU A 1 86 ? -5.583 -3.086 5.473 1.00 92.69 86 LEU A C 1
ATOM 689 O O . LEU A 1 86 ? -4.808 -3.699 4.751 1.00 92.69 86 LEU A O 1
ATOM 693 N N . ALA A 1 87 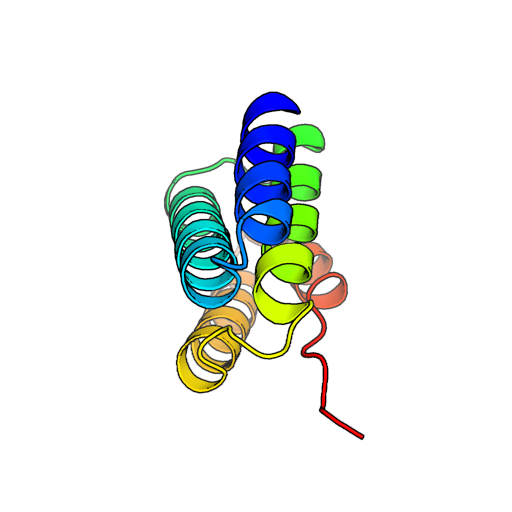? -5.242 -2.713 6.711 1.00 92.69 87 ALA A N 1
ATOM 694 C CA . ALA A 1 87 ? -3.903 -2.920 7.270 1.00 92.69 87 ALA A CA 1
ATOM 695 C C . ALA A 1 87 ? -3.470 -4.397 7.275 1.00 92.69 87 ALA A C 1
ATOM 697 O O . ALA A 1 87 ? -2.300 -4.685 7.024 1.00 92.69 87 ALA A O 1
ATOM 698 N N . LEU A 1 88 ? -4.401 -5.331 7.503 1.00 91.69 88 LEU A N 1
ATOM 699 C CA . LEU A 1 88 ? -4.132 -6.776 7.448 1.00 91.69 88 LEU A CA 1
ATOM 700 C C . LEU A 1 88 ? -3.727 -7.252 6.045 1.00 91.69 88 LEU A C 1
ATOM 702 O O . LEU A 1 88 ? -2.996 -8.229 5.902 1.00 91.69 88 LEU A O 1
ATOM 706 N N . ARG A 1 89 ? -4.176 -6.544 5.006 1.00 92.75 89 ARG A N 1
ATOM 707 C CA . ARG A 1 89 ? -3.911 -6.854 3.594 1.00 92.75 89 ARG A CA 1
ATOM 708 C C . ARG A 1 89 ? -2.680 -6.138 3.042 1.00 92.75 89 ARG A C 1
ATOM 710 O O . ARG A 1 89 ? -2.384 -6.271 1.858 1.00 92.75 89 ARG A O 1
ATOM 717 N N . LEU A 1 90 ? -1.963 -5.383 3.875 1.00 92.44 90 LEU A N 1
ATOM 718 C CA . LEU A 1 90 ? -0.792 -4.600 3.484 1.00 92.44 90 LEU A CA 1
ATOM 719 C C . LEU A 1 90 ? 0.477 -5.101 4.198 1.00 92.44 90 LEU A C 1
ATOM 721 O O . LEU A 1 90 ? 1.104 -4.347 4.945 1.00 92.44 90 LEU A O 1
ATOM 725 N N . PRO A 1 91 ? 0.901 -6.362 3.993 1.00 88.94 91 PRO A N 1
ATOM 726 C CA . PRO A 1 91 ? 2.143 -6.843 4.581 1.00 88.94 91 PRO A CA 1
ATOM 727 C C . PRO A 1 91 ? 3.339 -6.062 4.021 1.00 88.94 91 PRO A C 1
ATOM 729 O O . PRO A 1 91 ? 3.320 -5.611 2.868 1.00 88.94 91 PRO A O 1
ATOM 732 N N . LEU A 1 92 ? 4.386 -5.924 4.835 1.00 86.06 92 LEU A N 1
ATOM 733 C CA . LEU A 1 92 ? 5.712 -5.533 4.361 1.00 86.06 92 LEU A CA 1
ATOM 734 C C . LEU A 1 92 ? 6.436 -6.792 3.903 1.00 86.06 92 LEU A C 1
ATOM 736 O O . LEU A 1 92 ? 6.564 -7.744 4.672 1.00 86.06 92 LEU A O 1
ATOM 740 N N . GLN A 1 93 ? 6.926 -6.798 2.671 1.00 78.50 93 GLN A N 1
ATOM 741 C CA . GLN A 1 93 ? 7.831 -7.839 2.212 1.00 78.50 93 GLN A CA 1
ATOM 742 C C . GLN A 1 93 ? 9.201 -7.615 2.856 1.00 78.50 93 GLN A C 1
ATOM 744 O O . GLN A 1 93 ? 9.935 -6.690 2.506 1.00 78.50 93 GLN A O 1
ATOM 749 N N . THR A 1 94 ? 9.547 -8.466 3.818 1.00 60.06 94 THR A N 1
ATOM 750 C CA . THR A 1 94 ? 10.923 -8.613 4.292 1.00 60.06 94 THR A CA 1
ATOM 751 C C . THR A 1 94 ? 11.725 -9.336 3.217 1.00 60.06 94 THR A C 1
ATOM 753 O O . THR A 1 94 ? 11.316 -10.399 2.756 1.00 60.06 94 THR A O 1
ATOM 756 N N . ARG A 1 95 ? 12.860 -8.766 2.801 1.00 56.34 95 ARG A N 1
ATOM 757 C CA . ARG A 1 95 ? 13.828 -9.483 1.963 1.00 56.34 95 ARG A CA 1
ATOM 758 C C . ARG A 1 95 ? 14.416 -10.617 2.813 1.00 56.34 95 ARG A C 1
ATOM 760 O O . ARG A 1 95 ? 15.127 -10.317 3.767 1.00 56.34 95 ARG A O 1
ATOM 767 N N . THR A 1 96 ? 14.066 -11.865 2.514 1.00 40.00 96 THR A N 1
ATOM 768 C CA . THR A 1 96 ? 14.878 -13.046 2.864 1.00 40.00 96 THR A CA 1
ATOM 769 C C . THR A 1 96 ? 16.030 -13.184 1.891 1.00 40.00 96 THR A C 1
ATOM 771 O O . THR A 1 96 ? 15.801 -12.886 0.694 1.00 40.00 96 THR A O 1
#

Secondary structure (DSSP, 8-state):
-HHHHHHHHHHHHTT-HHHHHHHHHHHHHHHHHHS-TTSHHHHHHHHHHHHHHHTTS-S-HHHHHHHHHHHHHHTTSTT-HHHHHHHHT-------